Protein AF-A0A2I8VL16-F1 (afdb_monomer_lite)

Sequence (74 aa):
MSGGERTSVELPNTLVSDIDGRIRGTAFESAGEYITFVLEEVLLELDEASEPNGETLDEDEVEERLQALGYLDK

pLDDT: mean 81.3, std 16.64, range [44.41, 97.88]

Secondary structure (DSSP, 8-state):
------------HHHHHHHHHHHTTSS-SSHHHHHHHHHHHHHHHHHHHHSS-S----HHHHHHHHHHTT----

Organism: NCBI:txid755307

Radius of gyration: 20.69 Å; chains: 1; bounding box: 51×34×39 Å

Foldseek 3Di:
DPPDDDDDDDDPPVVLVVLVVVCVPPPDPGSVSVVVVVVVVVVVVVVVVVPPDPPPCPVVNVVVVCVVVVVDDD

Structure (mmCIF, N/CA/C/O backbone):
data_AF-A0A2I8VL16-F1
#
_entry.id   AF-A0A2I8VL16-F1
#
loop_
_atom_site.group_PDB
_atom_site.id
_atom_site.type_symbol
_atom_site.label_atom_id
_atom_site.label_alt_id
_atom_site.label_comp_id
_atom_site.label_asym_id
_atom_site.label_entity_id
_atom_site.label_seq_id
_atom_site.pdbx_PDB_ins_code
_atom_site.Cartn_x
_atom_site.Cartn_y
_atom_site.Cartn_z
_atom_site.occupancy
_atom_site.B_iso_or_equiv
_atom_site.auth_seq_id
_atom_site.auth_comp_id
_atom_site.auth_asym_id
_atom_site.auth_atom_id
_atom_site.pdbx_PDB_model_num
ATOM 1 N N . MET A 1 1 ? 13.234 4.221 5.649 1.00 44.41 1 MET A N 1
ATOM 2 C CA . MET A 1 1 ? 12.064 4.995 5.195 1.00 44.41 1 MET A CA 1
ATOM 3 C C . MET A 1 1 ? 12.402 6.476 5.302 1.00 44.41 1 MET A C 1
ATOM 5 O O . MET A 1 1 ? 12.394 7.014 6.406 1.00 44.41 1 MET A O 1
ATOM 9 N N . SER A 1 2 ? 12.821 7.111 4.207 1.00 46.47 2 SER A N 1
ATOM 10 C CA . SER A 1 2 ? 13.121 8.549 4.200 1.00 46.47 2 SER A CA 1
ATOM 11 C C . SER A 1 2 ? 11.851 9.326 4.548 1.00 46.47 2 SER A C 1
ATOM 13 O O . SER A 1 2 ? 10.813 9.132 3.925 1.00 46.47 2 SER A O 1
ATOM 15 N N . GLY A 1 3 ? 11.912 10.160 5.587 1.00 53.72 3 GLY A N 1
ATOM 16 C CA . GLY A 1 3 ? 10.799 11.008 6.010 1.00 53.72 3 GLY A CA 1
ATOM 17 C C . GLY A 1 3 ? 10.585 12.152 5.025 1.00 53.72 3 GLY A C 1
ATOM 18 O O . GLY A 1 3 ? 11.030 13.264 5.288 1.00 53.72 3 GLY A O 1
ATOM 19 N N . GLY A 1 4 ? 9.967 11.857 3.881 1.00 70.25 4 GLY A N 1
ATOM 20 C CA . GLY A 1 4 ? 9.556 12.847 2.888 1.00 70.25 4 GLY A CA 1
ATOM 21 C C . GLY A 1 4 ? 8.310 13.629 3.313 1.00 70.25 4 GLY A C 1
ATOM 22 O O . GLY A 1 4 ? 7.601 13.253 4.253 1.00 70.25 4 GLY A O 1
ATOM 23 N N . GLU A 1 5 ? 8.051 14.729 2.608 1.00 85.56 5 GLU A N 1
ATOM 24 C CA . GLU A 1 5 ? 6.816 15.505 2.733 1.00 85.56 5 GLU A CA 1
ATOM 25 C C . GLU A 1 5 ? 5.598 14.613 2.449 1.00 85.56 5 GLU A C 1
ATOM 27 O O . GLU A 1 5 ? 5.609 13.800 1.527 1.00 85.56 5 GLU A O 1
ATOM 32 N N . ARG A 1 6 ? 4.547 14.734 3.270 1.00 88.38 6 ARG A N 1
ATOM 33 C CA . ARG A 1 6 ? 3.332 13.918 3.151 1.00 88.38 6 ARG A CA 1
ATOM 34 C C . ARG A 1 6 ? 2.141 14.773 2.754 1.00 88.38 6 ARG A C 1
ATOM 36 O O . ARG A 1 6 ? 1.909 15.835 3.328 1.00 88.38 6 ARG A O 1
ATOM 43 N N . THR A 1 7 ? 1.335 14.248 1.842 1.00 92.81 7 THR A N 1
ATOM 44 C CA . THR A 1 7 ? 0.039 14.809 1.449 1.00 92.81 7 THR A CA 1
ATOM 45 C C . THR A 1 7 ? -1.061 13.802 1.780 1.00 92.81 7 THR A C 1
ATOM 47 O O . THR A 1 7 ? -0.851 12.598 1.667 1.00 92.81 7 THR A O 1
ATOM 50 N N . SER A 1 8 ? -2.224 14.278 2.233 1.00 93.75 8 SER A N 1
ATOM 51 C CA . SER A 1 8 ? -3.398 13.421 2.452 1.00 93.75 8 SER A CA 1
ATOM 52 C C . SER A 1 8 ? -4.249 13.334 1.193 1.00 93.75 8 SER A C 1
ATOM 54 O O . SER A 1 8 ? -4.478 14.341 0.527 1.00 93.75 8 SER A O 1
ATOM 56 N N . VAL A 1 9 ? -4.748 12.134 0.912 1.00 93.25 9 VAL A N 1
ATOM 57 C CA . VAL A 1 9 ? -5.695 11.843 -0.168 1.00 93.25 9 VAL A CA 1
ATOM 58 C C . VAL A 1 9 ? -6.927 11.163 0.421 1.00 93.25 9 VAL A C 1
ATOM 60 O O . VAL A 1 9 ? -6.823 10.433 1.406 1.00 93.25 9 VAL A O 1
ATOM 63 N N . GLU A 1 10 ? -8.097 11.408 -0.162 1.00 96.25 10 GLU A N 1
ATOM 64 C CA . GLU A 1 10 ? -9.339 10.764 0.267 1.00 96.25 10 GLU A CA 1
ATOM 65 C C . GLU A 1 10 ? -9.561 9.469 -0.519 1.00 96.25 10 GLU A C 1
ATOM 67 O O . GLU A 1 10 ? -9.519 9.454 -1.749 1.00 96.25 10 GLU A O 1
ATOM 72 N N . LEU A 1 11 ? -9.821 8.377 0.199 1.00 95.38 11 LEU A N 1
ATOM 73 C CA . LEU A 1 11 ? -10.138 7.067 -0.365 1.00 95.38 11 LEU A CA 1
ATOM 74 C C . LEU A 1 11 ? -11.461 6.560 0.223 1.00 95.38 11 LEU A C 1
ATOM 76 O O . LEU A 1 11 ? -11.793 6.895 1.364 1.00 95.38 11 LEU A O 1
ATOM 80 N N . PRO A 1 12 ? -12.227 5.728 -0.506 1.00 97.88 12 PRO A N 1
ATOM 81 C CA . PRO A 1 12 ? -13.426 5.112 0.045 1.00 97.88 12 PRO A CA 1
ATOM 82 C C . PRO A 1 12 ? -13.112 4.306 1.310 1.00 97.88 12 PRO A C 1
ATOM 84 O O . PRO A 1 12 ? -12.236 3.442 1.300 1.00 97.88 12 PRO A O 1
ATOM 87 N N . ASN A 1 13 ? -13.881 4.522 2.380 1.00 96.88 13 ASN A N 1
ATOM 88 C CA . ASN A 1 13 ? -13.705 3.788 3.641 1.00 96.88 13 ASN A CA 1
ATOM 89 C C . ASN A 1 13 ? -13.786 2.264 3.458 1.00 96.88 13 ASN A C 1
ATOM 91 O O . ASN A 1 13 ? -13.100 1.519 4.150 1.00 96.88 13 ASN A O 1
ATOM 95 N N . THR A 1 14 ? -14.607 1.799 2.513 1.00 97.62 14 THR A N 1
ATOM 96 C CA . THR A 1 14 ? -14.718 0.374 2.176 1.00 97.62 14 THR A CA 1
ATOM 97 C C . THR A 1 14 ? -13.395 -0.184 1.663 1.00 97.62 14 THR A C 1
ATOM 99 O O . THR A 1 14 ? -12.957 -1.226 2.132 1.00 97.62 14 THR A O 1
ATOM 102 N N . LEU A 1 15 ? -12.716 0.551 0.777 1.00 96.88 15 LEU A N 1
ATOM 103 C CA . LEU A 1 15 ? -11.423 0.153 0.228 1.00 96.88 15 LEU A CA 1
ATOM 104 C C . LEU A 1 15 ? -10.357 0.076 1.326 1.00 96.88 15 LEU A C 1
ATOM 106 O O . LEU A 1 15 ? -9.628 -0.908 1.403 1.00 96.88 15 LEU A O 1
ATOM 110 N N . VAL A 1 16 ? -10.292 1.088 2.197 1.00 96.31 16 VAL A N 1
ATOM 111 C CA . VAL A 1 16 ? -9.338 1.100 3.319 1.00 96.31 16 VAL A CA 1
ATOM 112 C C . VAL A 1 16 ? -9.595 -0.081 4.260 1.00 96.31 16 VAL A C 1
ATOM 114 O O . VAL A 1 16 ? -8.654 -0.769 4.643 1.00 96.31 16 VAL A O 1
ATOM 117 N N . SER A 1 17 ? -10.862 -0.388 4.556 1.00 96.56 17 SER A N 1
ATOM 118 C CA . SER A 1 17 ? -11.218 -1.530 5.406 1.00 96.56 17 SER A CA 1
ATOM 119 C C . SER A 1 17 ? -10.857 -2.881 4.783 1.00 96.56 17 SER A C 1
ATOM 121 O O . SER A 1 17 ? -10.468 -3.802 5.506 1.00 96.56 17 SER A O 1
ATOM 123 N N . ASP A 1 18 ? -11.002 -3.028 3.466 1.00 96.69 18 ASP A N 1
ATOM 124 C CA . ASP A 1 18 ? -10.612 -4.251 2.760 1.00 96.69 18 ASP A CA 1
ATOM 125 C C . ASP A 1 18 ? -9.087 -4.429 2.781 1.00 96.69 18 ASP A C 1
ATOM 127 O O . ASP A 1 18 ? -8.585 -5.538 2.993 1.00 96.69 18 ASP A O 1
ATOM 131 N N . ILE A 1 19 ? -8.345 -3.326 2.634 1.00 96.19 19 ILE A N 1
ATOM 132 C CA . ILE A 1 19 ? -6.883 -3.298 2.739 1.00 96.19 19 ILE A CA 1
ATOM 133 C C . ILE A 1 19 ? -6.432 -3.675 4.152 1.00 96.19 19 ILE A C 1
ATOM 135 O O . ILE A 1 19 ? -5.603 -4.574 4.288 1.00 96.19 19 ILE A O 1
ATOM 139 N N . ASP A 1 20 ? -7.016 -3.081 5.196 1.00 94.69 20 ASP A N 1
ATOM 140 C CA . ASP A 1 20 ? -6.745 -3.467 6.589 1.00 94.69 20 ASP A CA 1
ATOM 141 C C . ASP A 1 20 ? -7.000 -4.961 6.811 1.00 94.69 20 ASP A C 1
ATOM 143 O O . ASP A 1 20 ? -6.274 -5.643 7.537 1.00 94.69 20 ASP A O 1
ATOM 147 N N . GLY A 1 21 ? -8.021 -5.504 6.146 1.00 96.00 21 GLY A N 1
ATOM 148 C CA . GLY A 1 21 ? -8.299 -6.929 6.159 1.00 96.00 21 GLY A CA 1
ATOM 149 C C . GLY A 1 21 ? -7.197 -7.775 5.520 1.00 96.00 21 GLY A C 1
ATOM 150 O O . GLY A 1 21 ? -6.844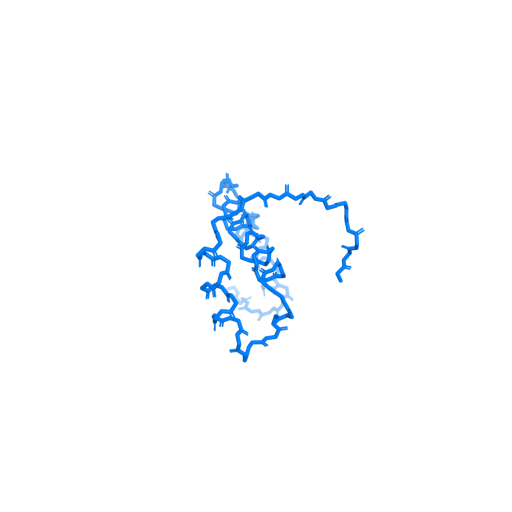 -8.825 6.072 1.00 96.00 21 GLY A O 1
ATOM 151 N N . ARG A 1 22 ? -6.671 -7.312 4.383 1.00 94.19 22 ARG A N 1
ATOM 152 C CA . ARG A 1 22 ? -5.648 -7.969 3.558 1.00 94.19 22 ARG A CA 1
ATOM 153 C C . ARG A 1 22 ? -4.262 -7.967 4.201 1.00 94.19 22 ARG A C 1
ATOM 155 O O . ARG A 1 22 ? -3.550 -8.957 4.066 1.00 94.19 22 ARG A O 1
ATOM 162 N N . ILE A 1 23 ? -3.877 -6.891 4.887 1.00 96.31 23 ILE A N 1
ATOM 163 C CA . ILE A 1 23 ? -2.521 -6.747 5.451 1.00 96.31 23 ILE A CA 1
ATOM 164 C C . ILE A 1 23 ? -2.308 -7.536 6.750 1.00 96.31 23 ILE A C 1
ATOM 166 O O . ILE A 1 23 ? -1.173 -7.678 7.208 1.00 96.31 23 ILE A O 1
ATOM 170 N N . ARG A 1 24 ? -3.366 -8.096 7.351 1.00 93.50 24 ARG A N 1
ATOM 171 C CA . ARG A 1 24 ? -3.239 -8.943 8.548 1.00 93.50 24 ARG A CA 1
ATOM 172 C C . ARG A 1 24 ? -2.338 -10.147 8.268 1.00 93.50 24 ARG A C 1
ATOM 174 O O . ARG A 1 24 ? -2.664 -10.995 7.445 1.00 93.50 24 ARG A O 1
ATOM 181 N N . GLY A 1 25 ? -1.233 -10.241 9.006 1.00 91.06 25 GLY A N 1
ATOM 182 C CA . GLY A 1 25 ? -0.240 -11.310 8.849 1.00 91.06 25 GLY A CA 1
ATOM 183 C C . GLY A 1 25 ? 0.848 -11.018 7.813 1.00 91.06 25 GLY A C 1
ATOM 184 O O . GLY A 1 25 ? 1.660 -11.895 7.530 1.00 91.06 25 GLY A O 1
ATOM 185 N N . THR A 1 26 ? 0.878 -9.804 7.265 1.00 94.25 26 THR A N 1
ATOM 186 C CA . THR A 1 26 ? 1.991 -9.294 6.454 1.00 94.25 26 THR A CA 1
ATOM 187 C C . THR A 1 26 ? 2.937 -8.446 7.311 1.00 94.25 26 THR A C 1
ATOM 189 O O . THR A 1 26 ? 2.698 -8.259 8.504 1.00 94.25 26 THR A O 1
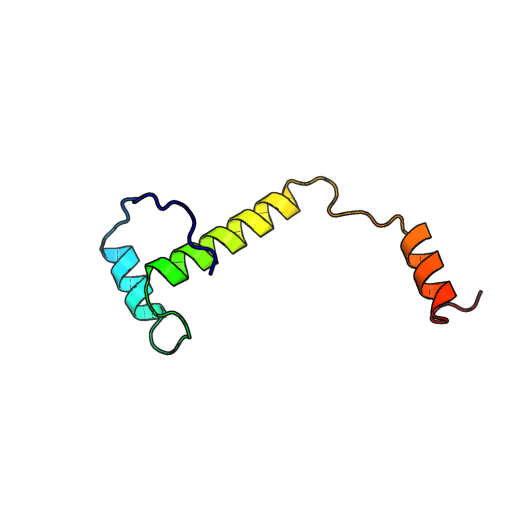ATOM 192 N N . ALA A 1 27 ? 4.013 -7.935 6.710 1.00 93.38 27 ALA A N 1
ATOM 193 C CA . ALA A 1 27 ? 4.946 -7.029 7.377 1.00 93.38 27 ALA A CA 1
ATOM 194 C C . ALA A 1 27 ? 4.448 -5.572 7.457 1.00 93.38 27 ALA A C 1
ATOM 196 O O . ALA A 1 27 ? 5.104 -4.761 8.097 1.00 93.38 27 ALA A O 1
ATOM 197 N N . PHE A 1 28 ? 3.319 -5.243 6.821 1.00 95.56 28 PHE A N 1
ATOM 198 C CA . PHE A 1 28 ? 2.795 -3.881 6.794 1.00 95.56 28 PHE A CA 1
ATOM 199 C C . PHE A 1 28 ? 2.120 -3.523 8.122 1.00 95.56 28 PHE A C 1
ATOM 201 O O . PHE A 1 28 ? 1.229 -4.236 8.594 1.00 95.56 28 PHE A O 1
ATOM 208 N N . GLU A 1 29 ? 2.512 -2.389 8.697 1.00 92.00 29 GLU A N 1
ATOM 209 C CA . GLU A 1 29 ? 2.001 -1.884 9.976 1.00 92.00 29 GLU A CA 1
ATOM 210 C C . GLU A 1 29 ? 0.722 -1.051 9.806 1.00 92.00 29 GLU A C 1
ATOM 212 O O . GLU A 1 29 ? -0.005 -0.809 10.772 1.00 92.00 29 GLU A O 1
ATOM 217 N N . SER A 1 30 ? 0.428 -0.600 8.581 1.00 94.19 30 SER A N 1
ATOM 218 C CA . SER A 1 30 ? -0.771 0.185 8.278 1.00 94.19 30 SER A CA 1
ATOM 219 C C . SER A 1 30 ? -1.225 0.056 6.825 1.00 94.19 30 SER A C 1
ATOM 221 O O . SER A 1 30 ? -0.423 -0.203 5.924 1.00 94.19 30 SER A O 1
ATOM 223 N N . ALA A 1 31 ? -2.508 0.338 6.578 1.00 95.00 31 ALA A N 1
ATOM 224 C CA . ALA A 1 31 ? -3.031 0.482 5.222 1.00 95.00 31 ALA A CA 1
ATOM 225 C C . ALA A 1 31 ? -2.260 1.540 4.417 1.00 95.00 31 ALA A C 1
ATOM 227 O O . ALA A 1 31 ? -2.021 1.340 3.233 1.00 95.00 31 ALA A O 1
ATOM 228 N N . GLY A 1 32 ? -1.831 2.636 5.055 1.00 94.06 32 GLY A 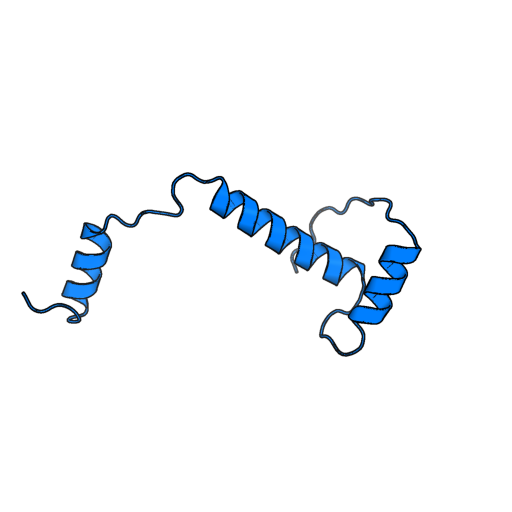N 1
ATOM 229 C CA . GLY A 1 32 ? -1.045 3.683 4.398 1.00 94.06 32 GLY A CA 1
ATOM 230 C C . GLY A 1 32 ? 0.292 3.170 3.867 1.00 94.06 32 GLY A C 1
ATOM 231 O O . GLY A 1 32 ? 0.640 3.467 2.733 1.00 94.06 32 GLY A O 1
ATOM 232 N N . GLU A 1 33 ? 1.003 2.353 4.645 1.00 94.19 33 GLU A N 1
ATOM 233 C CA . GLU A 1 33 ? 2.267 1.743 4.214 1.00 94.19 33 GLU A CA 1
ATOM 234 C C . GLU A 1 33 ? 2.064 0.811 3.015 1.00 94.19 33 GLU A C 1
ATOM 236 O O . GLU A 1 33 ? 2.797 0.889 2.031 1.00 94.19 33 GLU A O 1
ATOM 241 N N . TYR A 1 34 ? 1.019 -0.017 3.069 1.00 95.56 34 TYR A N 1
ATOM 242 C CA . TYR A 1 34 ? 0.664 -0.901 1.965 1.00 95.56 34 TYR A CA 1
ATOM 243 C C . TYR A 1 34 ? 0.282 -0.129 0.697 1.00 95.56 34 TYR A C 1
ATOM 245 O O . TYR A 1 34 ? 0.731 -0.474 -0.393 1.00 95.56 34 TYR A O 1
ATOM 253 N N . ILE A 1 35 ? -0.532 0.922 0.831 1.00 95.62 35 ILE A N 1
ATOM 254 C CA . ILE A 1 35 ? -0.954 1.769 -0.291 1.00 95.62 35 ILE A CA 1
ATOM 255 C C . ILE A 1 35 ? 0.258 2.448 -0.925 1.00 95.62 35 ILE A C 1
ATOM 257 O O . ILE A 1 35 ? 0.376 2.425 -2.146 1.00 95.62 35 ILE A O 1
ATOM 261 N N . THR A 1 36 ? 1.157 3.015 -0.116 1.00 93.56 36 THR A N 1
ATOM 262 C CA . THR A 1 36 ? 2.390 3.627 -0.620 1.00 93.56 36 THR A CA 1
ATOM 263 C C . THR A 1 36 ? 3.208 2.617 -1.414 1.00 93.56 36 THR A C 1
ATOM 265 O O . THR A 1 36 ? 3.499 2.885 -2.572 1.00 93.56 36 THR A O 1
ATOM 268 N N . PHE A 1 37 ? 3.488 1.441 -0.842 1.00 94.50 37 PHE A N 1
ATOM 269 C CA . PHE A 1 37 ? 4.263 0.397 -1.516 1.00 94.50 37 PHE A CA 1
ATOM 270 C C . PHE A 1 37 ? 3.643 -0.004 -2.861 1.00 94.50 37 PHE A C 1
ATOM 272 O O . PHE A 1 37 ? 4.319 -0.018 -3.881 1.00 94.50 37 PHE A O 1
ATOM 279 N N . VAL A 1 38 ? 2.337 -0.286 -2.889 1.00 94.75 38 VAL A N 1
ATOM 280 C CA . VAL A 1 38 ? 1.664 -0.704 -4.128 1.00 94.75 38 VAL A CA 1
ATOM 281 C C . VAL A 1 38 ? 1.686 0.399 -5.185 1.00 94.75 38 VAL A C 1
ATOM 283 O O . VAL A 1 38 ? 1.867 0.104 -6.361 1.00 94.75 38 VAL A O 1
ATOM 286 N N . LEU A 1 39 ? 1.483 1.659 -4.796 1.00 94.12 39 LEU A N 1
ATOM 287 C CA . LEU A 1 39 ? 1.511 2.770 -5.747 1.00 94.12 39 LEU A CA 1
ATOM 288 C C . LEU A 1 39 ? 2.924 3.041 -6.270 1.00 94.12 39 LEU A C 1
ATOM 290 O O . LEU A 1 39 ? 3.057 3.344 -7.450 1.00 94.12 39 LEU A O 1
ATOM 294 N N . GLU A 1 40 ? 3.954 2.913 -5.433 1.00 91.31 40 GLU A N 1
ATOM 295 C CA . GLU A 1 40 ? 5.353 3.022 -5.863 1.00 91.31 40 GLU A CA 1
ATOM 296 C C . GLU A 1 40 ? 5.699 1.946 -6.899 1.00 91.31 40 GLU A C 1
ATOM 298 O O . GLU A 1 40 ? 6.221 2.285 -7.956 1.00 91.31 40 GLU A O 1
ATOM 303 N N . GLU A 1 41 ? 5.329 0.685 -6.657 1.00 90.56 41 GLU A N 1
ATOM 304 C CA . GLU A 1 41 ? 5.563 -0.414 -7.607 1.00 90.56 41 GLU A CA 1
ATOM 305 C C . GLU A 1 41 ? 4.818 -0.202 -8.934 1.00 90.56 41 GLU A C 1
ATOM 307 O O . GLU A 1 41 ? 5.378 -0.414 -10.004 1.00 90.56 41 GLU A O 1
ATOM 312 N N . VAL A 1 42 ? 3.562 0.263 -8.884 1.00 92.44 42 VAL A N 1
ATOM 313 C CA . VAL A 1 42 ? 2.783 0.553 -10.100 1.00 92.44 42 VAL A CA 1
ATOM 314 C C . VAL A 1 42 ? 3.397 1.707 -10.890 1.00 92.44 42 VAL A C 1
ATOM 316 O O . VAL A 1 42 ? 3.418 1.660 -12.116 1.00 92.44 42 VAL A O 1
ATOM 319 N N . LEU A 1 43 ? 3.875 2.755 -10.215 1.00 89.19 43 LEU A N 1
ATOM 320 C CA . LEU A 1 43 ? 4.550 3.865 -10.887 1.00 89.19 43 LEU A CA 1
ATOM 321 C C . LEU A 1 43 ? 5.876 3.416 -11.499 1.00 89.19 43 LEU A C 1
ATOM 323 O O . LEU A 1 43 ? 6.141 3.781 -12.638 1.00 89.19 43 LEU A O 1
ATOM 327 N N . LEU A 1 44 ? 6.650 2.587 -10.793 1.00 86.25 44 LEU A N 1
ATOM 328 C CA . LEU A 1 44 ? 7.889 2.016 -11.313 1.00 86.25 44 LEU A CA 1
ATOM 329 C C . LEU A 1 44 ? 7.630 1.203 -12.589 1.00 86.25 44 LEU A C 1
ATOM 331 O O . LEU A 1 44 ? 8.261 1.470 -13.604 1.00 86.25 44 LEU A O 1
ATOM 335 N N . GLU A 1 45 ? 6.650 0.295 -12.572 1.00 83.81 45 GLU A N 1
ATOM 336 C CA . GLU A 1 45 ? 6.292 -0.515 -13.747 1.00 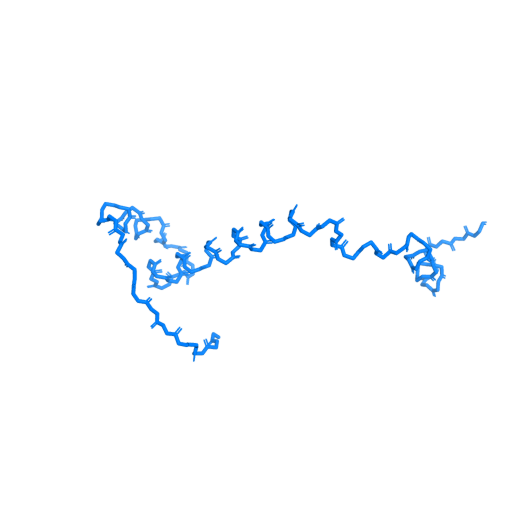83.81 45 GLU A CA 1
ATOM 337 C C . GLU A 1 45 ? 5.826 0.360 -14.923 1.00 83.81 45 GLU A C 1
ATOM 339 O O . GLU A 1 45 ? 6.148 0.090 -16.080 1.00 83.81 45 GLU A O 1
ATOM 344 N N . LEU A 1 46 ? 5.067 1.427 -14.646 1.00 83.44 46 LEU A N 1
ATOM 345 C CA . LEU A 1 46 ? 4.615 2.362 -15.676 1.00 83.44 46 LEU A CA 1
ATOM 346 C C . LEU A 1 46 ? 5.755 3.203 -16.247 1.00 83.44 46 LEU A C 1
ATOM 348 O O . LEU A 1 46 ? 5.753 3.444 -17.454 1.00 83.44 46 LEU A O 1
ATOM 352 N N . ASP A 1 47 ? 6.693 3.646 -15.415 1.00 75.88 47 ASP A N 1
ATOM 353 C CA . ASP A 1 47 ? 7.876 4.381 -15.853 1.00 75.88 47 ASP A CA 1
ATOM 354 C C . ASP A 1 47 ? 8.766 3.458 -16.695 1.00 75.88 47 ASP A C 1
ATOM 356 O O . ASP A 1 47 ? 9.064 3.804 -17.834 1.00 75.88 47 ASP A O 1
ATOM 360 N N . GLU A 1 48 ? 9.056 2.236 -16.236 1.00 74.50 48 GLU A N 1
ATOM 361 C CA . GLU A 1 48 ? 9.803 1.220 -16.998 1.00 74.50 48 GLU A CA 1
ATOM 362 C C . GLU A 1 48 ? 9.129 0.862 -18.333 1.00 74.50 48 GLU A C 1
ATOM 364 O O . GLU A 1 48 ? 9.805 0.656 -19.340 1.00 74.50 48 GLU A O 1
ATOM 369 N N . ALA A 1 49 ? 7.795 0.806 -18.372 1.00 63.56 49 ALA A N 1
ATOM 370 C CA . ALA A 1 49 ? 7.041 0.548 -19.599 1.00 63.56 49 ALA A CA 1
ATOM 371 C C . ALA A 1 49 ? 6.943 1.772 -20.532 1.00 63.56 49 ALA A C 1
ATOM 373 O O . ALA A 1 49 ? 6.685 1.613 -21.730 1.00 63.56 49 ALA A O 1
ATOM 374 N N . SER A 1 50 ? 7.092 2.984 -19.991 1.00 57.91 50 SER A N 1
ATOM 375 C CA . SER A 1 50 ? 7.000 4.251 -20.732 1.00 57.91 50 SER A CA 1
ATOM 376 C C . SER A 1 50 ? 8.363 4.782 -21.169 1.00 57.91 50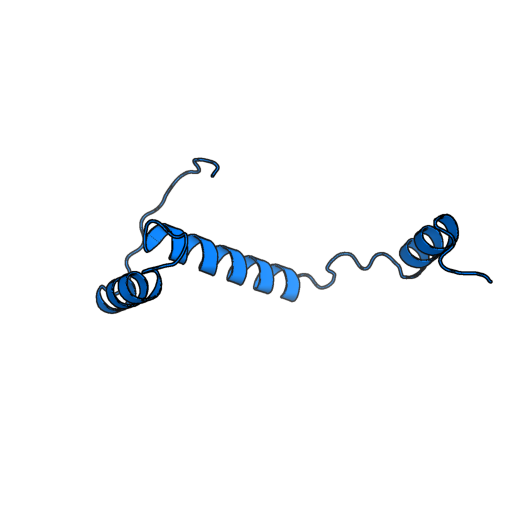 SER A C 1
ATOM 378 O O . SER A 1 50 ? 8.425 5.572 -22.114 1.00 57.91 50 SER A O 1
ATOM 380 N N . GLU A 1 51 ? 9.446 4.353 -20.525 1.00 50.72 51 GLU A N 1
ATOM 381 C CA . GLU A 1 51 ? 10.805 4.548 -21.005 1.00 50.72 51 GLU A CA 1
ATOM 382 C C . GLU A 1 51 ? 10.994 3.669 -22.254 1.00 50.72 51 GLU A C 1
ATOM 384 O O . GLU A 1 51 ? 10.979 2.443 -22.157 1.00 50.72 51 GLU A O 1
ATOM 389 N N . PRO A 1 52 ? 11.202 4.237 -23.461 1.00 49.03 52 PRO A N 1
ATOM 390 C CA . PRO A 1 52 ? 11.473 3.435 -24.652 1.00 49.03 52 PRO A CA 1
ATOM 391 C C . PRO A 1 52 ? 12.800 2.664 -24.587 1.00 49.03 52 PRO A C 1
ATOM 393 O O . PRO A 1 52 ? 13.124 2.001 -25.559 1.00 49.03 52 PRO A O 1
ATOM 396 N N . ASN A 1 53 ? 13.552 2.759 -23.491 1.00 46.06 53 ASN A N 1
ATOM 397 C CA . ASN A 1 53 ? 14.767 2.019 -23.197 1.00 46.06 53 ASN A CA 1
ATOM 398 C C . ASN A 1 53 ? 14.997 2.107 -21.679 1.00 46.06 53 ASN A C 1
ATOM 400 O O . ASN A 1 53 ? 15.679 3.023 -21.221 1.00 46.06 53 ASN A O 1
ATOM 404 N N . GLY A 1 54 ? 14.518 1.131 -20.902 1.00 46.22 54 GLY A N 1
ATOM 405 C CA . GLY A 1 54 ? 15.385 0.659 -19.821 1.00 46.22 54 GLY A CA 1
ATOM 406 C C . GLY A 1 54 ? 16.717 0.343 -20.486 1.00 46.22 54 GLY A C 1
ATOM 407 O O . GLY A 1 54 ? 16.676 -0.307 -21.529 1.00 46.22 54 GLY A O 1
ATOM 408 N N . GLU A 1 55 ? 17.814 0.930 -19.997 1.00 52.00 55 GLU A N 1
ATOM 409 C CA . GLU A 1 55 ? 19.169 0.819 -20.547 1.00 52.00 55 GLU A CA 1
ATOM 410 C C . GLU A 1 55 ? 19.297 -0.430 -21.417 1.00 52.00 55 GLU A C 1
ATOM 412 O O . GLU A 1 55 ? 19.480 -1.545 -20.920 1.00 52.00 55 GLU A O 1
ATOM 417 N N . THR A 1 56 ? 19.150 -0.259 -22.734 1.00 49.91 56 THR A N 1
ATOM 418 C CA . THR A 1 56 ? 19.712 -1.219 -23.663 1.00 49.91 56 THR A CA 1
ATOM 419 C C . THR A 1 56 ? 21.197 -1.048 -23.424 1.00 49.91 56 THR A C 1
ATOM 421 O O . THR A 1 56 ? 21.826 -0.207 -24.061 1.00 49.91 56 THR A O 1
ATOM 424 N N . LEU A 1 57 ? 21.740 -1.736 -22.414 1.00 50.94 57 LEU A N 1
ATOM 425 C CA . LEU A 1 57 ? 23.140 -2.100 -22.429 1.00 50.94 57 LEU A CA 1
ATOM 426 C C . LEU A 1 57 ? 23.291 -2.694 -23.819 1.00 50.94 57 LEU A C 1
ATOM 428 O O . LEU A 1 57 ? 22.666 -3.724 -24.099 1.00 50.94 57 LEU A O 1
ATOM 432 N N . ASP A 1 58 ? 23.948 -1.943 -24.708 1.00 57.09 58 ASP A N 1
ATOM 433 C CA . ASP A 1 58 ? 24.210 -2.378 -26.072 1.00 57.09 58 ASP A CA 1
ATOM 434 C C . ASP A 1 58 ? 24.659 -3.835 -25.948 1.00 57.09 58 ASP A C 1
ATOM 436 O O . ASP A 1 58 ? 25.457 -4.148 -25.057 1.00 57.09 58 ASP A O 1
ATOM 440 N N . GLU A 1 59 ? 24.095 -4.751 -26.742 1.00 61.31 59 GLU A N 1
ATOM 441 C CA . GLU A 1 59 ? 24.450 -6.180 -26.650 1.00 61.31 59 GLU A CA 1
ATOM 442 C C . GLU A 1 59 ? 25.978 -6.360 -26.628 1.00 61.31 59 GLU A C 1
ATOM 444 O O . GLU A 1 59 ? 26.487 -7.219 -25.911 1.00 61.31 59 GLU A O 1
ATOM 449 N N . ASP A 1 60 ? 26.693 -5.450 -27.294 1.00 65.88 60 ASP A N 1
ATOM 450 C CA . ASP A 1 60 ? 28.143 -5.287 -27.293 1.00 65.88 60 ASP A CA 1
ATOM 451 C C . ASP A 1 60 ? 28.751 -5.048 -25.890 1.00 65.88 60 ASP A C 1
ATOM 453 O O . ASP A 1 60 ? 29.734 -5.694 -25.528 1.00 65.88 60 ASP A O 1
ATOM 457 N N . GLU A 1 61 ? 28.180 -4.173 -25.054 1.00 69.56 61 GLU A N 1
ATOM 458 C CA . GLU A 1 61 ? 28.662 -3.915 -23.684 1.00 69.56 61 GLU A CA 1
ATOM 459 C C . GLU A 1 61 ? 28.414 -5.123 -22.765 1.00 69.56 61 GLU A C 1
ATOM 461 O O . GLU A 1 61 ? 29.244 -5.469 -21.911 1.00 69.56 61 GLU A O 1
ATOM 466 N N . VAL A 1 62 ? 27.287 -5.815 -22.964 1.00 73.50 62 VAL A N 1
ATOM 467 C CA . VAL A 1 62 ? 26.986 -7.065 -22.254 1.00 73.50 62 VAL A CA 1
ATOM 468 C C . VAL A 1 62 ? 27.956 -8.168 -22.687 1.00 73.50 62 VAL A C 1
ATOM 470 O O . VAL A 1 62 ? 28.498 -8.870 -21.828 1.00 73.50 62 VAL A O 1
ATOM 473 N N . GLU A 1 63 ? 28.226 -8.299 -23.986 1.00 76.06 63 GLU A N 1
ATOM 474 C CA . GLU A 1 63 ? 29.155 -9.281 -24.552 1.00 76.06 63 GLU A CA 1
ATOM 475 C C . GLU A 1 63 ? 30.591 -9.046 -24.065 1.00 76.06 63 GLU A C 1
ATOM 477 O O . GLU A 1 63 ? 31.236 -9.986 -23.587 1.00 76.06 63 GLU A O 1
ATOM 482 N N . GLU A 1 64 ? 31.072 -7.800 -24.086 1.00 80.00 64 GLU A N 1
ATOM 483 C CA . GLU A 1 64 ? 32.400 -7.439 -23.575 1.00 80.00 64 GLU A CA 1
ATOM 484 C C . GLU A 1 64 ? 32.547 -7.788 -22.091 1.00 80.00 64 GLU A C 1
ATOM 486 O O . GLU A 1 64 ? 33.556 -8.369 -21.669 1.00 80.00 64 GLU A O 1
ATOM 491 N N . ARG A 1 65 ? 31.519 -7.501 -21.285 1.00 79.25 65 ARG A N 1
ATOM 492 C CA . ARG A 1 65 ? 31.521 -7.827 -19.855 1.00 79.25 65 ARG A CA 1
ATOM 493 C C . ARG A 1 65 ? 31.488 -9.335 -19.612 1.00 79.25 65 ARG A C 1
ATOM 495 O O . ARG A 1 65 ? 32.189 -9.822 -18.722 1.00 79.25 65 ARG A O 1
ATOM 502 N N . LEU A 1 66 ? 30.710 -10.087 -20.389 1.00 83.56 66 LEU A N 1
ATOM 503 C CA . LEU A 1 66 ? 30.641 -11.548 -20.294 1.00 83.56 66 LEU A CA 1
ATOM 504 C C . LEU A 1 66 ? 31.947 -12.218 -20.748 1.00 83.56 66 LEU A C 1
ATOM 506 O O . LEU A 1 66 ? 32.393 -13.170 -20.101 1.00 83.56 66 LEU A O 1
ATOM 510 N N . GLN A 1 67 ? 32.599 -11.695 -21.789 1.00 81.88 67 GLN A N 1
ATOM 511 C CA . GLN A 1 67 ? 33.911 -12.154 -22.247 1.00 81.88 67 GLN A CA 1
ATOM 512 C C . GLN A 1 67 ? 35.004 -11.851 -21.211 1.00 81.88 67 GLN A C 1
ATOM 514 O O . GLN A 1 67 ? 35.813 -12.726 -20.903 1.00 81.88 67 GLN A O 1
ATOM 519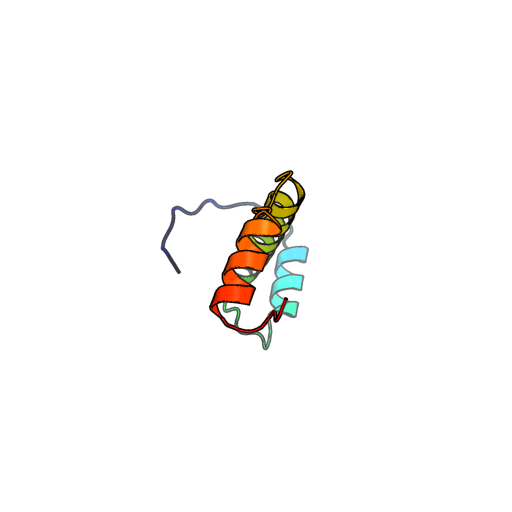 N N . ALA A 1 68 ? 34.993 -10.662 -20.599 1.00 82.69 68 ALA A N 1
ATOM 520 C CA . ALA A 1 68 ? 35.929 -10.303 -19.528 1.00 82.69 68 ALA A CA 1
ATOM 521 C C . ALA A 1 68 ? 35.791 -11.201 -18.283 1.00 82.69 68 ALA A C 1
ATOM 523 O O . ALA A 1 68 ? 36.766 -11.435 -17.567 1.00 82.69 68 ALA A O 1
ATOM 524 N N . LEU A 1 69 ? 34.587 -11.717 -18.034 1.00 87.25 69 LEU A N 1
ATOM 525 C CA . LEU A 1 69 ? 34.290 -12.652 -16.950 1.00 87.25 69 LEU A CA 1
ATOM 526 C C . LEU A 1 69 ? 34.499 -14.130 -17.338 1.00 87.25 69 LEU A C 1
ATOM 528 O O . LEU A 1 69 ? 34.381 -14.998 -16.473 1.00 87.25 69 LEU A O 1
ATOM 532 N N . GLY A 1 70 ? 34.831 -14.419 -18.601 1.00 81.75 70 GLY A N 1
ATOM 533 C CA . GLY A 1 70 ? 35.104 -15.773 -19.095 1.00 81.75 70 GLY A CA 1
ATOM 534 C C . GLY A 1 70 ? 33.860 -16.637 -19.309 1.00 81.75 70 GLY A C 1
ATOM 535 O O . GLY A 1 70 ? 33.963 -17.860 -19.309 1.00 81.75 70 GLY A O 1
ATOM 536 N N . TYR A 1 71 ? 32.683 -16.025 -19.463 1.00 81.12 71 TYR A N 1
ATOM 537 C CA . TYR A 1 71 ? 31.437 -16.740 -19.772 1.00 81.12 71 TYR A CA 1
ATOM 538 C C . TYR A 1 71 ? 31.221 -16.958 -21.276 1.00 81.12 71 TYR A C 1
ATOM 540 O O . TYR A 1 71 ? 30.342 -17.732 -21.650 1.00 81.12 71 TYR A O 1
ATOM 548 N N . LEU A 1 72 ? 32.011 -16.297 -22.129 1.00 69.94 72 LEU A N 1
ATOM 549 C CA . LEU A 1 72 ? 31.989 -16.452 -23.582 1.00 69.94 72 LEU A CA 1
ATOM 550 C C . LEU A 1 72 ? 33.395 -16.788 -24.087 1.00 69.94 72 LEU A C 1
ATOM 552 O O . LEU A 1 72 ? 34.311 -15.973 -23.977 1.00 69.94 72 LEU A O 1
ATOM 556 N N . ASP A 1 73 ? 33.543 -17.978 -24.663 1.00 67.50 73 ASP A N 1
ATOM 557 C CA . ASP A 1 73 ? 34.692 -18.355 -25.487 1.00 67.50 73 ASP A CA 1
ATOM 558 C C . ASP A 1 73 ? 34.317 -18.131 -26.962 1.00 67.50 73 ASP A C 1
ATOM 560 O O . ASP A 1 73 ? 33.217 -18.494 -27.377 1.00 67.50 73 ASP A O 1
ATOM 564 N N . LYS A 1 74 ? 35.210 -17.487 -27.725 1.00 62.38 74 LYS A N 1
ATOM 565 C CA . LYS A 1 74 ? 35.006 -17.125 -29.142 1.00 62.38 74 LYS A CA 1
ATOM 566 C C . LYS A 1 74 ? 34.715 -18.313 -30.057 1.00 62.38 74 LYS A C 1
ATOM 568 O O . LYS A 1 74 ? 35.382 -19.361 -29.898 1.00 62.38 74 LYS A O 1
#